Protein AF-Q4D0G8-F1 (afdb_monomer_lite)

Organism: Trypanosoma cruzi (strain CL Brener) (NCBI:txid353153)

Sequence (89 aa):
MGRSNNQLRRSAKAHGRVFVPKKRKSKAYNQMRAMKIRAGQSQPRKLAYKNVISKKGGVTRRKFRSGGYNNSGKFGKAKGAKRNAEKQK

Radius of gyration: 24.74 Å; chains: 1; bounding box: 61×40×47 Å

Structure (mmCIF, N/CA/C/O backbone):
data_AF-Q4D0G8-F1
#
_entry.id   AF-Q4D0G8-F1
#
loop_
_atom_site.group_PDB
_atom_site.id
_atom_site.type_symbol
_atom_site.label_atom_id
_atom_site.label_alt_id
_atom_site.label_comp_id
_atom_site.label_asym_id
_atom_site.label_entity_id
_atom_site.label_seq_id
_atom_site.pdbx_PDB_ins_code
_atom_site.Cartn_x
_atom_site.Cartn_y
_atom_site.Cartn_z
_atom_site.occupancy
_atom_site.B_iso_or_equiv
_atom_site.auth_seq_id
_atom_site.auth_comp_id
_atom_site.auth_asym_id
_atom_site.auth_atom_id
_atom_site.pdbx_PDB_model_num
ATOM 1 N N . MET A 1 1 ? 17.169 19.166 -14.806 1.00 74.12 1 MET A N 1
ATOM 2 C CA . MET A 1 1 ? 17.465 17.834 -14.218 1.00 74.12 1 MET A CA 1
ATOM 3 C C . MET A 1 1 ? 16.611 17.620 -12.967 1.00 74.12 1 MET A C 1
ATOM 5 O O . MET A 1 1 ? 16.470 18.549 -12.191 1.00 74.12 1 MET A O 1
ATOM 9 N N . GLY A 1 2 ? 15.982 16.452 -12.779 1.00 85.00 2 GLY A N 1
ATOM 10 C CA . GLY A 1 2 ? 15.057 16.216 -11.650 1.00 85.00 2 GLY A CA 1
ATOM 11 C C . GLY A 1 2 ? 15.728 15.726 -10.357 1.00 85.00 2 GLY A C 1
ATOM 12 O O . GLY A 1 2 ? 16.831 15.183 -10.406 1.00 85.00 2 GLY A O 1
ATOM 13 N N . ARG A 1 3 ? 15.014 15.820 -9.222 1.00 87.81 3 ARG A N 1
ATOM 14 C CA . ARG A 1 3 ? 15.467 15.413 -7.870 1.00 87.81 3 ARG A CA 1
ATOM 15 C C . ARG A 1 3 ? 16.117 14.017 -7.829 1.00 87.81 3 ARG A C 1
ATOM 17 O O . ARG A 1 3 ? 15.710 13.113 -8.569 1.00 87.81 3 ARG A O 1
ATOM 24 N N . SER A 1 4 ? 17.109 13.821 -6.959 1.00 92.31 4 SER A N 1
ATOM 25 C CA . SER A 1 4 ? 17.760 12.522 -6.714 1.00 92.31 4 SER A CA 1
ATOM 26 C C . SER A 1 4 ? 16.860 11.575 -5.903 1.00 92.31 4 SER A C 1
ATOM 28 O O . SER A 1 4 ? 15.929 12.012 -5.228 1.00 92.31 4 SER A O 1
ATOM 30 N N . ASN A 1 5 ? 17.124 10.262 -5.929 1.00 92.12 5 ASN A N 1
ATOM 31 C CA . ASN A 1 5 ? 16.343 9.300 -5.131 1.00 92.12 5 ASN A CA 1
ATOM 32 C C . ASN A 1 5 ? 16.424 9.591 -3.622 1.00 92.12 5 ASN A C 1
ATOM 34 O O . ASN A 1 5 ? 15.426 9.447 -2.920 1.00 92.12 5 ASN A O 1
ATOM 38 N N . ASN A 1 6 ? 17.581 10.041 -3.125 1.00 93.56 6 ASN A N 1
ATOM 39 C CA . ASN A 1 6 ? 17.727 10.418 -1.721 1.00 93.56 6 ASN A CA 1
ATOM 40 C C . ASN A 1 6 ? 16.896 11.668 -1.380 1.00 93.56 6 ASN A C 1
ATOM 42 O O . ASN A 1 6 ? 16.225 11.688 -0.351 1.00 93.56 6 ASN A O 1
ATOM 46 N N . GLN A 1 7 ? 16.870 12.673 -2.267 1.00 94.75 7 GLN A N 1
ATOM 47 C CA . GLN A 1 7 ? 16.007 13.852 -2.111 1.00 94.75 7 GLN A CA 1
ATOM 48 C C . GLN A 1 7 ? 14.525 13.460 -2.097 1.00 94.75 7 GLN A C 1
ATOM 50 O O . GLN A 1 7 ? 13.796 13.871 -1.201 1.00 94.75 7 GLN A O 1
ATOM 55 N N . LEU A 1 8 ? 14.089 12.597 -3.022 1.00 94.62 8 LEU A N 1
ATOM 56 C CA . LEU A 1 8 ? 12.710 12.098 -3.056 1.00 94.62 8 LEU A CA 1
ATOM 57 C C . LEU A 1 8 ? 12.335 11.332 -1.784 1.00 94.62 8 LEU A C 1
ATOM 59 O O . LEU A 1 8 ? 11.228 11.494 -1.281 1.00 94.62 8 LEU A O 1
ATOM 63 N N . ARG A 1 9 ? 13.254 10.526 -1.241 1.00 95.56 9 ARG A N 1
ATOM 64 C CA . ARG A 1 9 ? 13.049 9.808 0.023 1.00 95.56 9 ARG A CA 1
ATOM 65 C C . ARG A 1 9 ? 12.898 10.768 1.203 1.00 95.56 9 ARG A C 1
ATOM 67 O O . ARG A 1 9 ? 11.997 10.577 2.013 1.00 95.56 9 ARG A O 1
ATOM 74 N N . ARG A 1 10 ? 13.739 11.806 1.286 1.00 95.94 10 ARG A N 1
ATOM 75 C CA . ARG A 1 10 ? 13.643 12.845 2.326 1.00 95.94 10 ARG A CA 1
ATOM 76 C C . ARG A 1 10 ? 12.326 13.617 2.226 1.00 95.94 10 ARG A C 1
ATOM 78 O O . ARG A 1 10 ? 11.630 13.725 3.227 1.00 95.94 10 ARG A O 1
ATOM 85 N N . SER A 1 11 ? 11.942 14.063 1.029 1.00 95.62 11 SER A N 1
ATOM 86 C CA . SER A 1 11 ? 10.657 14.743 0.811 1.00 95.62 11 SER A CA 1
ATOM 87 C C . SER A 1 11 ? 9.465 13.841 1.139 1.00 95.62 11 SER A C 1
ATOM 89 O O . SER A 1 11 ? 8.536 14.278 1.805 1.00 95.62 11 SER A O 1
ATOM 91 N N . ALA A 1 12 ? 9.487 12.568 0.728 1.00 95.38 12 ALA A N 1
ATOM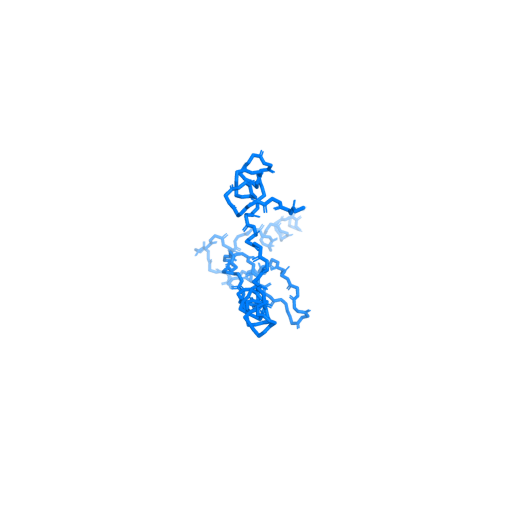 92 C CA . ALA A 1 12 ? 8.419 11.620 1.052 1.00 95.38 12 ALA A CA 1
ATOM 93 C C . ALA A 1 12 ? 8.258 11.446 2.571 1.00 95.38 12 ALA A C 1
ATOM 95 O O . ALA A 1 12 ? 7.139 11.521 3.071 1.00 95.38 12 ALA A O 1
ATOM 96 N N . LYS A 1 13 ? 9.377 11.318 3.301 1.00 96.00 13 LYS A N 1
ATOM 97 C CA . LYS A 1 13 ? 9.383 11.263 4.768 1.00 96.00 13 LYS A CA 1
ATOM 98 C C . LYS A 1 13 ? 8.810 12.543 5.389 1.00 96.00 13 LYS A C 1
ATOM 100 O O . LYS A 1 13 ? 7.968 12.443 6.271 1.00 96.00 13 LYS A O 1
ATOM 105 N N . ALA A 1 14 ? 9.216 13.718 4.905 1.00 95.50 14 ALA A N 1
ATOM 106 C CA . ALA A 1 14 ? 8.736 15.007 5.410 1.00 95.50 14 ALA A CA 1
ATOM 107 C C . ALA A 1 14 ? 7.226 15.223 5.186 1.00 95.50 14 ALA A C 1
ATOM 109 O O . ALA A 1 14 ? 6.561 15.819 6.021 1.00 95.50 14 ALA A O 1
ATOM 110 N N . HIS A 1 15 ? 6.670 14.707 4.085 1.00 94.81 15 HIS A N 1
ATOM 111 C CA . HIS A 1 15 ? 5.242 14.825 3.765 1.00 94.81 15 HIS A CA 1
ATOM 112 C C . HIS A 1 15 ? 4.383 13.646 4.258 1.00 94.81 15 HIS A C 1
ATOM 114 O O . HIS A 1 15 ? 3.213 13.565 3.888 1.00 94.81 15 HIS A O 1
ATOM 120 N N . GLY A 1 16 ? 4.945 12.685 5.003 1.00 93.00 16 GLY A N 1
ATOM 121 C CA . GLY A 1 16 ? 4.214 11.487 5.442 1.00 93.00 16 GLY A CA 1
ATOM 122 C C . GLY A 1 16 ? 3.731 10.587 4.293 1.00 93.00 16 GLY A C 1
ATOM 123 O O . GLY A 1 16 ? 2.758 9.851 4.440 1.00 93.00 16 GLY A O 1
ATOM 124 N N . ARG A 1 17 ? 4.380 10.650 3.124 1.00 91.81 17 ARG A N 1
ATOM 125 C CA . ARG A 1 17 ? 4.029 9.857 1.934 1.00 91.81 17 ARG A CA 1
ATOM 126 C C . ARG A 1 17 ? 4.955 8.654 1.782 1.00 91.81 17 ARG A C 1
ATOM 128 O O . ARG A 1 17 ? 6.123 8.686 2.163 1.00 91.81 17 ARG A O 1
ATOM 135 N N . VAL A 1 18 ? 4.454 7.597 1.142 1.00 90.69 18 VAL A N 1
ATOM 136 C CA . VAL A 1 18 ? 5.279 6.437 0.774 1.00 90.69 18 VAL A CA 1
ATOM 137 C C . VAL A 1 18 ? 6.315 6.860 -0.270 1.00 90.69 18 VAL A C 1
ATOM 139 O O . VAL A 1 18 ? 5.978 7.450 -1.298 1.00 90.69 18 VAL A O 1
ATOM 142 N N . PHE A 1 19 ? 7.587 6.549 -0.019 1.00 92.38 19 PHE A N 1
ATOM 143 C CA . PHE A 1 19 ? 8.662 6.813 -0.970 1.00 92.38 19 PHE A CA 1
ATOM 144 C C . PHE A 1 19 ? 8.493 5.970 -2.241 1.00 92.38 19 PHE A C 1
ATOM 146 O O . PHE A 1 19 ? 8.480 4.740 -2.197 1.00 92.38 19 PHE A O 1
ATOM 153 N N . VAL A 1 20 ? 8.434 6.644 -3.392 1.00 88.56 20 VAL A N 1
ATOM 154 C CA . VAL A 1 20 ? 8.420 6.007 -4.711 1.00 88.56 20 VAL A CA 1
ATOM 155 C C . VAL A 1 20 ? 9.743 6.311 -5.427 1.00 88.56 20 VAL A C 1
ATOM 157 O O . VAL A 1 20 ? 9.971 7.454 -5.827 1.00 88.56 20 VAL A O 1
ATOM 160 N N . PRO A 1 21 ? 10.614 5.306 -5.636 1.00 89.00 21 PRO A N 1
ATOM 161 C CA . PRO A 1 21 ? 11.833 5.473 -6.424 1.00 89.00 21 PRO A CA 1
ATOM 162 C C . PRO A 1 21 ? 11.568 5.944 -7.858 1.00 89.00 21 PRO A C 1
ATOM 164 O O . PRO A 1 21 ? 10.563 5.551 -8.473 1.00 89.00 21 PRO A O 1
ATOM 167 N N . LYS A 1 22 ? 12.526 6.697 -8.423 1.00 90.50 22 LYS A N 1
ATOM 168 C CA . LYS A 1 22 ? 12.523 7.100 -9.840 1.00 90.50 22 LYS A CA 1
ATOM 169 C C . LYS A 1 22 ? 12.403 5.887 -10.763 1.00 90.50 22 LYS A C 1
ATOM 171 O O . LYS A 1 22 ? 12.906 4.800 -10.468 1.00 90.50 22 LYS A O 1
ATOM 176 N N . LYS A 1 23 ? 11.768 6.099 -11.917 1.00 91.38 23 LYS A N 1
ATOM 177 C CA . LYS A 1 23 ? 11.789 5.135 -13.023 1.00 91.38 23 LYS A CA 1
ATOM 178 C C . LYS A 1 23 ? 13.228 4.984 -13.532 1.00 91.38 23 LYS A C 1
ATOM 180 O O . LYS A 1 23 ? 13.961 5.969 -13.618 1.00 91.38 23 LYS A O 1
ATOM 185 N N . ARG A 1 24 ? 13.637 3.748 -13.833 1.00 91.25 24 ARG A N 1
ATOM 186 C CA . ARG A 1 24 ? 14.934 3.466 -14.472 1.00 91.25 24 ARG A CA 1
ATOM 187 C C . ARG A 1 24 ? 14.854 3.802 -15.964 1.00 91.25 24 ARG A C 1
ATOM 189 O O . ARG A 1 24 ? 13.757 3.967 -16.489 1.00 91.25 24 ARG A O 1
ATOM 196 N N . LYS A 1 25 ? 15.995 3.853 -16.657 1.00 91.88 25 LYS A N 1
ATOM 197 C CA . LYS A 1 25 ? 16.018 4.016 -18.123 1.00 91.88 25 LYS A CA 1
ATOM 198 C C . LYS A 1 25 ? 15.346 2.836 -18.850 1.00 91.88 25 LYS A C 1
ATOM 200 O O . LYS A 1 25 ? 14.650 3.038 -19.833 1.00 91.88 25 LYS A O 1
ATOM 205 N N . SER A 1 26 ? 15.498 1.613 -18.333 1.00 95.44 26 SER A N 1
ATOM 206 C CA . SER A 1 26 ? 14.923 0.405 -18.947 1.00 95.44 26 SER A CA 1
ATOM 207 C C . SER A 1 26 ? 13.392 0.356 -18.838 1.00 95.44 26 SER A C 1
ATOM 209 O O . SER A 1 26 ? 12.832 0.323 -17.735 1.00 95.44 26 SER A O 1
ATOM 211 N N . LYS A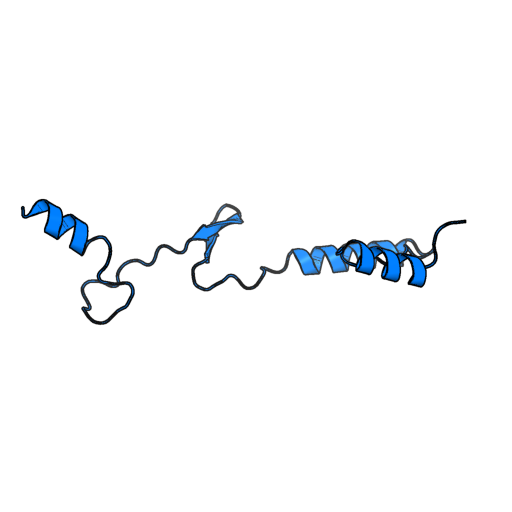 1 27 ? 12.717 0.284 -19.996 1.00 95.12 27 LYS A N 1
ATOM 212 C CA . LYS A 1 27 ? 11.259 0.098 -20.109 1.00 95.12 27 LYS A CA 1
ATOM 213 C C . LYS A 1 27 ? 10.813 -1.223 -19.480 1.00 95.12 27 LYS A C 1
ATOM 215 O O . LYS A 1 27 ? 9.899 -1.210 -18.657 1.00 95.12 27 LYS A O 1
ATOM 220 N N . ALA A 1 28 ? 11.507 -2.322 -19.788 1.00 96.19 28 ALA A N 1
ATOM 221 C CA . ALA A 1 28 ? 11.205 -3.654 -19.262 1.00 96.19 28 ALA A CA 1
ATOM 222 C C . ALA A 1 28 ? 11.275 -3.69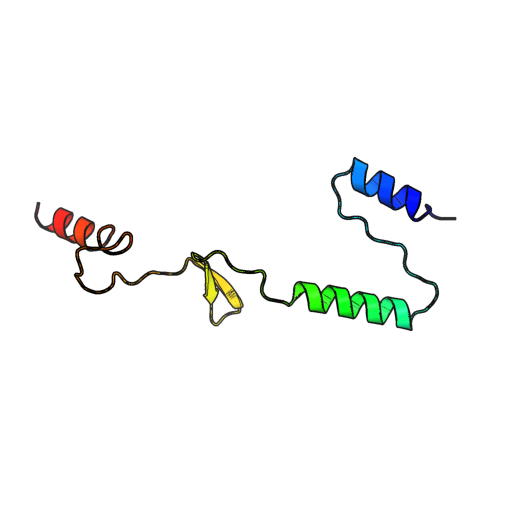5 -17.727 1.00 96.19 28 ALA A C 1
ATOM 224 O O . ALA A 1 28 ? 10.361 -4.192 -17.072 1.00 96.19 28 ALA A O 1
ATOM 225 N N . TYR A 1 29 ? 12.303 -3.076 -17.132 1.00 95.19 29 TYR A N 1
ATOM 226 C CA . TYR A 1 29 ? 12.408 -2.989 -15.674 1.00 95.19 29 TYR A CA 1
ATOM 227 C C . TYR A 1 29 ? 11.231 -2.224 -15.055 1.00 95.19 29 TYR A C 1
ATOM 229 O O . TYR A 1 29 ? 10.662 -2.646 -14.048 1.00 95.19 29 TYR A O 1
ATOM 237 N N . ASN A 1 30 ? 10.848 -1.090 -15.648 1.00 95.00 30 ASN A N 1
ATOM 238 C CA . ASN A 1 30 ? 9.728 -0.295 -15.146 1.00 95.00 30 ASN 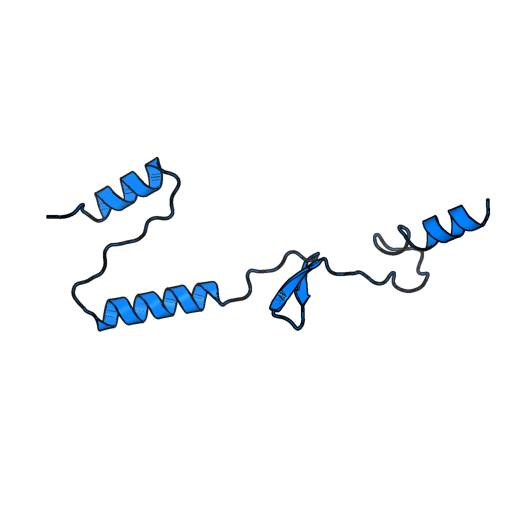A CA 1
ATOM 239 C C . ASN A 1 30 ? 8.390 -1.034 -15.290 1.00 95.00 30 ASN A C 1
ATOM 241 O O . ASN A 1 30 ? 7.562 -0.948 -14.383 1.00 95.00 30 ASN A O 1
ATOM 245 N N . GLN A 1 31 ? 8.197 -1.775 -16.384 1.00 95.69 31 GLN A N 1
ATOM 246 C CA . GLN A 1 31 ? 7.015 -2.607 -16.605 1.00 95.69 31 GLN A CA 1
ATOM 247 C C . GLN A 1 31 ? 6.943 -3.748 -15.584 1.00 95.69 31 GLN A C 1
ATOM 249 O O . GLN A 1 31 ? 5.928 -3.895 -14.906 1.00 95.69 31 GLN A O 1
ATOM 254 N N . MET A 1 32 ? 8.038 -4.488 -15.391 1.00 95.38 32 MET A N 1
ATOM 255 C CA . MET A 1 32 ? 8.128 -5.543 -14.379 1.00 95.38 32 MET A CA 1
ATOM 256 C C . MET A 1 32 ? 7.866 -4.991 -12.973 1.00 95.38 32 MET A C 1
ATOM 258 O O . MET A 1 32 ? 7.122 -5.583 -12.193 1.00 95.38 32 MET A O 1
ATOM 262 N N . ARG A 1 33 ? 8.436 -3.827 -12.640 1.00 92.81 33 ARG A N 1
ATOM 263 C CA . ARG A 1 33 ? 8.183 -3.158 -11.359 1.00 92.81 33 ARG A CA 1
ATOM 264 C C . ARG A 1 33 ? 6.703 -2.813 -11.191 1.00 92.81 33 ARG A C 1
ATOM 266 O O . ARG A 1 33 ? 6.155 -3.056 -10.120 1.00 92.81 33 ARG A O 1
ATOM 273 N N . ALA A 1 34 ? 6.064 -2.250 -12.216 1.00 91.69 34 ALA A N 1
ATOM 274 C CA . ALA A 1 34 ? 4.641 -1.923 -12.173 1.00 91.69 34 ALA A CA 1
ATOM 275 C C . ALA A 1 34 ? 3.780 -3.181 -11.972 1.00 91.69 34 ALA A C 1
ATOM 277 O O . ALA A 1 34 ? 2.885 -3.178 -11.129 1.00 91.69 34 ALA A O 1
ATOM 278 N N . MET A 1 35 ? 4.109 -4.275 -12.666 1.00 92.31 35 MET A N 1
ATOM 279 C CA . MET A 1 35 ? 3.447 -5.570 -12.500 1.00 92.31 35 MET A CA 1
ATOM 280 C C . MET A 1 35 ? 3.601 -6.112 -11.074 1.00 92.31 35 MET A C 1
ATOM 282 O O . MET A 1 35 ? 2.605 -6.489 -10.465 1.00 92.31 35 MET A O 1
ATOM 286 N N . LYS A 1 36 ? 4.813 -6.081 -10.500 1.00 89.38 36 LYS A N 1
ATOM 287 C CA . LYS A 1 36 ? 5.067 -6.512 -9.112 1.00 89.38 36 LYS A CA 1
ATOM 288 C C . LYS A 1 36 ? 4.280 -5.686 -8.092 1.00 89.38 36 LYS A C 1
ATOM 290 O O . LYS A 1 36 ? 3.713 -6.246 -7.160 1.00 89.38 36 LYS A O 1
ATOM 295 N N . ILE A 1 37 ? 4.204 -4.365 -8.279 1.00 87.06 37 ILE A N 1
ATOM 296 C CA . ILE A 1 37 ? 3.410 -3.483 -7.408 1.00 87.06 37 ILE A CA 1
ATOM 297 C C . ILE A 1 37 ? 1.920 -3.832 -7.505 1.00 87.06 37 ILE A C 1
ATOM 299 O O . ILE A 1 37 ? 1.265 -3.980 -6.475 1.00 87.06 37 ILE A O 1
ATOM 303 N N . ARG A 1 38 ? 1.394 -4.013 -8.723 1.00 87.19 38 ARG A N 1
ATOM 304 C CA . ARG A 1 38 ? -0.007 -4.401 -8.947 1.00 87.19 38 ARG A CA 1
ATOM 305 C C . ARG A 1 38 ? -0.323 -5.765 -8.328 1.00 87.19 38 ARG A C 1
ATOM 307 O O . ARG A 1 38 ? -1.332 -5.889 -7.642 1.00 87.19 38 ARG A O 1
ATOM 314 N N . ALA A 1 39 ? 0.551 -6.752 -8.513 1.00 84.00 39 ALA A N 1
ATOM 315 C CA . ALA A 1 39 ? 0.399 -8.088 -7.937 1.00 84.00 39 ALA A CA 1
ATOM 316 C C . ALA A 1 39 ? 0.422 -8.070 -6.398 1.00 84.00 39 ALA A C 1
ATOM 318 O O . ALA A 1 39 ? -0.325 -8.805 -5.758 1.00 84.00 39 ALA A O 1
ATOM 319 N N . GLY A 1 40 ? 1.241 -7.205 -5.789 1.00 79.25 40 GLY A N 1
ATOM 320 C CA . GLY A 1 40 ? 1.253 -7.009 -4.336 1.00 79.25 40 GLY A CA 1
ATOM 321 C C . GLY A 1 40 ? -0.017 -6.336 -3.803 1.00 79.25 40 GLY A C 1
ATOM 322 O O . GLY A 1 40 ? -0.453 -6.642 -2.698 1.00 79.25 40 GLY A O 1
ATOM 323 N N . GLN A 1 41 ? -0.640 -5.447 -4.585 1.00 75.12 41 GLN A N 1
ATOM 324 C CA . GLN A 1 41 ? -1.920 -4.823 -4.229 1.00 75.12 41 GLN A CA 1
ATOM 325 C C . GLN A 1 41 ? -3.116 -5.767 -4.390 1.00 75.12 41 GLN A C 1
ATOM 327 O O . GLN A 1 41 ? -4.093 -5.619 -3.659 1.00 75.12 41 GLN A O 1
ATOM 332 N N . SER A 1 42 ? -3.055 -6.712 -5.334 1.00 69.31 42 SER A N 1
ATOM 333 C CA . SER A 1 42 ? -4.145 -7.659 -5.590 1.00 69.31 42 SER A CA 1
ATOM 334 C C . SER A 1 42 ? -4.213 -8.806 -4.586 1.00 69.31 42 SER A C 1
ATOM 336 O O . SER A 1 42 ? -5.234 -9.487 -4.533 1.00 69.31 42 SER A O 1
ATOM 338 N N . GLN A 1 43 ? -3.160 -9.040 -3.795 1.00 67.00 43 GLN A N 1
ATOM 339 C CA . GLN A 1 43 ? -3.254 -9.999 -2.697 1.00 67.00 43 GLN A CA 1
ATOM 340 C C . GLN A 1 43 ? -4.316 -9.509 -1.706 1.00 67.00 43 GLN A C 1
ATOM 342 O O . GLN A 1 43 ? -4.283 -8.333 -1.322 1.00 67.00 43 GLN A O 1
ATOM 347 N N . PRO A 1 44 ? -5.258 -10.366 -1.270 1.00 67.38 44 PRO A N 1
ATOM 348 C CA . PRO A 1 44 ? -6.234 -9.962 -0.276 1.00 67.38 44 PRO A CA 1
ATOM 349 C C . PRO A 1 44 ? -5.465 -9.521 0.969 1.00 67.38 44 PRO A C 1
ATOM 351 O O . PRO A 1 44 ? -4.802 -10.325 1.626 1.00 67.38 44 PRO A O 1
ATOM 354 N N . ARG A 1 45 ? -5.525 -8.221 1.293 1.00 71.25 45 ARG A N 1
ATOM 355 C CA . ARG A 1 45 ? -5.058 -7.723 2.592 1.00 71.25 45 ARG A CA 1
ATOM 356 C C . ARG A 1 45 ? -5.682 -8.629 3.643 1.00 71.25 45 ARG A C 1
ATOM 358 O O . ARG A 1 45 ? -6.896 -8.825 3.580 1.00 71.25 45 ARG A O 1
ATOM 365 N N . LYS A 1 46 ? -4.881 -9.185 4.566 1.00 74.88 46 LYS A N 1
ATOM 366 C CA . LYS A 1 46 ? -5.397 -10.003 5.676 1.00 74.88 46 LYS A CA 1
ATOM 367 C C . LYS A 1 46 ? -6.597 -9.272 6.272 1.00 74.88 46 LYS A C 1
ATOM 369 O O . LYS A 1 46 ? -6.447 -8.209 6.874 1.00 74.88 46 LYS A O 1
ATOM 374 N N . LEU A 1 47 ? -7.795 -9.789 6.018 1.00 79.62 47 LEU A N 1
ATOM 375 C CA . LEU A 1 47 ? -9.004 -9.155 6.504 1.00 79.62 47 LEU A CA 1
ATOM 376 C C . LEU A 1 47 ? -9.070 -9.412 8.003 1.00 79.62 47 LEU A C 1
ATOM 378 O O . LEU A 1 47 ? -8.841 -10.533 8.457 1.00 79.62 47 LEU A O 1
ATOM 382 N N . ALA A 1 48 ? -9.401 -8.378 8.775 1.00 83.12 48 ALA A N 1
ATOM 383 C CA . ALA A 1 48 ? -9.755 -8.577 10.172 1.00 83.12 48 ALA A CA 1
ATOM 384 C C . ALA A 1 48 ? -10.853 -9.649 10.261 1.00 83.12 48 ALA A C 1
ATOM 386 O O . ALA A 1 48 ? -11.742 -9.690 9.412 1.00 83.12 48 ALA A O 1
ATOM 387 N N . TYR A 1 49 ? -10.839 -10.473 11.311 1.00 82.38 49 TYR A N 1
ATOM 388 C CA . TYR A 1 49 ? -11.790 -11.580 11.509 1.00 82.38 49 TYR A CA 1
ATOM 389 C C . TYR A 1 49 ? -13.272 -11.183 11.320 1.00 82.38 49 TYR A C 1
ATOM 391 O O . TYR A 1 49 ? -14.105 -11.984 10.898 1.00 82.38 49 TYR A O 1
ATOM 399 N N . LYS A 1 50 ? -13.602 -9.915 11.594 1.00 83.56 50 LYS A N 1
ATOM 400 C CA . LYS A 1 50 ? -14.944 -9.331 11.452 1.00 83.56 50 LYS A CA 1
ATOM 401 C C . LYS A 1 50 ? -15.337 -8.976 10.012 1.00 83.56 50 LYS A C 1
ATOM 403 O O . LYS A 1 50 ? -16.467 -8.543 9.818 1.00 83.56 50 LYS A O 1
ATOM 408 N N . ASN A 1 51 ? -14.459 -9.137 9.026 1.00 86.50 51 ASN A N 1
ATOM 409 C CA . ASN A 1 51 ? -14.672 -8.734 7.636 1.00 86.50 51 ASN A CA 1
ATOM 410 C C . ASN A 1 51 ? -14.603 -9.947 6.690 1.00 86.50 51 ASN A C 1
ATOM 412 O O . ASN A 1 51 ? -13.912 -10.931 6.960 1.00 86.50 51 ASN A O 1
ATOM 416 N N . VAL A 1 52 ? -15.351 -9.887 5.587 1.00 86.19 52 VAL A N 1
ATOM 417 C CA . VAL A 1 52 ? -15.397 -10.905 4.522 1.00 86.19 52 VAL A CA 1
ATOM 418 C C . VAL A 1 52 ? -15.514 -10.240 3.152 1.00 86.19 52 VAL A C 1
ATOM 420 O O . VAL A 1 52 ? -16.130 -9.180 3.029 1.00 86.19 52 VAL A O 1
ATOM 423 N N . ILE A 1 53 ? -14.949 -10.865 2.118 1.00 84.88 53 ILE A N 1
ATOM 424 C CA . ILE A 1 53 ? -15.162 -10.449 0.725 1.00 84.88 53 ILE A CA 1
ATOM 425 C C . ILE A 1 53 ? -16.529 -10.981 0.288 1.00 84.88 53 ILE A C 1
ATOM 427 O O . ILE A 1 53 ? -16.818 -12.169 0.411 1.00 84.88 53 ILE A O 1
ATOM 431 N N . SER A 1 54 ? -17.398 -10.090 -0.173 1.00 83.00 54 SER A N 1
ATOM 432 C CA . SER A 1 54 ? -18.683 -10.451 -0.773 1.00 83.00 54 SER A CA 1
ATOM 433 C C . SER A 1 54 ? -18.480 -11.060 -2.162 1.00 83.00 54 SER A C 1
ATOM 435 O O . SER A 1 54 ? -17.478 -10.793 -2.819 1.00 83.00 54 SER A O 1
ATOM 437 N N . LYS A 1 55 ? -19.472 -11.803 -2.671 1.00 81.81 55 LYS A N 1
ATOM 438 C CA . LYS A 1 55 ? -19.432 -12.349 -4.043 1.00 81.81 55 LYS A CA 1
ATOM 439 C C . LYS A 1 55 ? -19.212 -11.273 -5.124 1.00 81.81 55 LYS A C 1
ATOM 441 O O . LYS A 1 55 ? -18.682 -11.582 -6.178 1.00 81.81 55 LYS A O 1
ATOM 446 N N . LYS A 1 56 ? -19.583 -10.013 -4.850 1.00 87.12 56 LYS A N 1
ATOM 447 C CA . LYS A 1 56 ? -19.395 -8.856 -5.747 1.00 87.12 56 LYS A CA 1
ATOM 448 C C . LYS A 1 56 ? -18.010 -8.188 -5.617 1.00 87.12 56 LYS A C 1
ATOM 450 O O . LYS A 1 56 ? -17.803 -7.119 -6.174 1.00 87.12 56 LYS A O 1
ATOM 455 N N . GLY A 1 57 ? -17.086 -8.750 -4.833 1.00 80.88 57 GLY A N 1
ATOM 456 C CA . GLY A 1 57 ? -15.722 -8.232 -4.641 1.00 80.88 57 GLY A CA 1
ATOM 457 C C . GLY A 1 57 ? -15.557 -7.164 -3.548 1.00 80.88 57 GLY A C 1
ATOM 458 O O . GLY A 1 57 ? -14.435 -6.873 -3.145 1.00 80.88 57 GLY A O 1
ATOM 459 N N . GLY A 1 58 ? -16.645 -6.605 -3.005 1.00 83.56 58 GLY A N 1
ATOM 460 C CA . GLY A 1 58 ? -16.578 -5.628 -1.908 1.00 83.56 58 GLY A CA 1
ATOM 461 C C . GLY A 1 58 ? -16.325 -6.270 -0.539 1.00 83.56 58 GLY A C 1
ATOM 462 O O . GLY A 1 58 ? -16.801 -7.378 -0.281 1.00 83.56 58 GLY A O 1
ATOM 463 N N . VAL A 1 59 ? -15.635 -5.571 0.368 1.00 84.44 59 VAL A N 1
ATOM 464 C CA . VAL A 1 59 ? -15.451 -6.009 1.765 1.00 84.44 59 VAL A CA 1
ATOM 465 C C . VAL A 1 59 ? -16.680 -5.626 2.588 1.00 84.44 59 VAL A C 1
ATOM 467 O O . VAL A 1 59 ? -17.033 -4.455 2.684 1.00 84.44 59 VAL A O 1
ATOM 470 N N . THR A 1 60 ? -17.322 -6.607 3.218 1.00 87.31 60 THR A N 1
ATOM 471 C CA . THR A 1 60 ? -18.470 -6.395 4.112 1.00 87.31 60 THR A CA 1
ATOM 472 C C . THR A 1 60 ? -18.201 -6.979 5.496 1.00 87.31 60 THR A C 1
ATOM 474 O O . THR A 1 60 ? -17.313 -7.814 5.683 1.00 87.31 60 THR A O 1
ATOM 477 N N . ARG A 1 61 ? -18.963 -6.534 6.499 1.00 84.62 61 ARG A N 1
ATOM 478 C CA . ARG A 1 61 ? -18.861 -7.076 7.858 1.00 84.62 61 ARG A CA 1
ATOM 479 C C . ARG A 1 61 ? -19.418 -8.500 7.885 1.00 84.62 61 ARG A C 1
ATOM 481 O O . ARG A 1 61 ? -20.551 -8.730 7.464 1.00 84.62 61 ARG A O 1
ATOM 488 N N . ARG A 1 62 ? -18.649 -9.442 8.431 1.00 82.69 62 ARG A N 1
ATOM 489 C CA . ARG A 1 62 ? -19.066 -10.825 8.674 1.00 82.69 62 ARG A CA 1
ATOM 490 C C . ARG A 1 62 ? -20.316 -10.819 9.549 1.00 82.69 62 ARG A C 1
ATOM 492 O O . ARG A 1 62 ? -20.283 -10.367 10.695 1.00 82.69 62 ARG A O 1
ATOM 499 N N . LYS A 1 63 ? -21.424 -11.323 9.009 1.00 79.25 63 LYS A N 1
ATOM 500 C CA . LYS A 1 63 ? -22.618 -11.621 9.798 1.00 79.25 63 LYS A CA 1
ATOM 501 C C . LYS A 1 63 ? -22.384 -12.962 10.481 1.00 79.25 63 LYS A C 1
ATOM 503 O O . LYS A 1 63 ? -22.464 -14.005 9.840 1.00 79.25 63 LYS A O 1
ATOM 508 N N . PHE A 1 64 ? -22.057 -12.931 11.767 1.00 75.75 64 PHE A N 1
ATOM 509 C CA . PHE A 1 64 ? -22.071 -14.138 12.583 1.00 75.75 64 PHE A CA 1
ATOM 510 C C . PHE A 1 64 ? -23.531 -14.552 12.741 1.00 75.75 64 PHE A C 1
ATOM 512 O O . PHE A 1 64 ? -24.327 -13.796 13.302 1.00 75.75 64 PHE A O 1
ATOM 519 N N . ARG A 1 65 ? -23.903 -15.717 12.205 1.00 71.12 65 ARG A N 1
ATOM 520 C CA . ARG A 1 65 ? -25.144 -16.356 12.643 1.00 71.12 65 ARG A CA 1
ATOM 521 C C . ARG A 1 65 ? -24.902 -16.717 14.104 1.00 71.12 65 ARG A C 1
ATOM 523 O O . ARG A 1 65 ? -23.851 -17.278 14.410 1.00 71.12 65 ARG A O 1
ATOM 530 N N . SER A 1 66 ? -25.805 -16.335 15.002 1.00 64.56 66 SER A N 1
ATOM 531 C CA . SER A 1 66 ? -25.805 -16.912 16.342 1.00 64.56 66 SER A CA 1
ATOM 532 C C . SER A 1 66 ? -25.860 -18.422 16.132 1.00 64.56 66 SER A C 1
ATOM 534 O O . SER A 1 66 ? -26.855 -18.909 15.591 1.00 64.56 66 SER A O 1
ATOM 536 N N . GLY A 1 67 ? -24.771 -19.139 16.434 1.00 53.53 67 GLY A N 1
ATOM 537 C CA . GLY A 1 67 ? -24.827 -20.595 16.517 1.00 53.53 67 GLY A CA 1
ATOM 538 C C . GLY A 1 67 ? -26.006 -20.910 17.422 1.00 53.53 67 GLY A C 1
ATOM 539 O O . GLY A 1 67 ? -26.109 -20.290 18.483 1.00 53.53 67 GLY A O 1
ATOM 540 N N . GLY A 1 68 ? -26.955 -21.699 16.915 1.00 45.81 68 GLY A N 1
ATOM 541 C CA . GLY A 1 68 ? -28.249 -21.909 17.554 1.00 45.81 68 GLY A CA 1
ATOM 542 C C . GLY A 1 68 ? -28.065 -22.126 19.048 1.00 45.81 68 GLY A C 1
ATOM 543 O O . GLY A 1 68 ? -27.248 -22.948 19.426 1.00 45.81 68 GLY A O 1
ATOM 544 N N . TYR A 1 69 ? -28.731 -21.296 19.850 1.00 49.66 69 TYR A N 1
ATOM 545 C CA . TYR A 1 69 ? -29.043 -21.468 21.274 1.00 49.66 69 TYR A CA 1
ATOM 546 C C . TYR A 1 69 ? -27.980 -22.03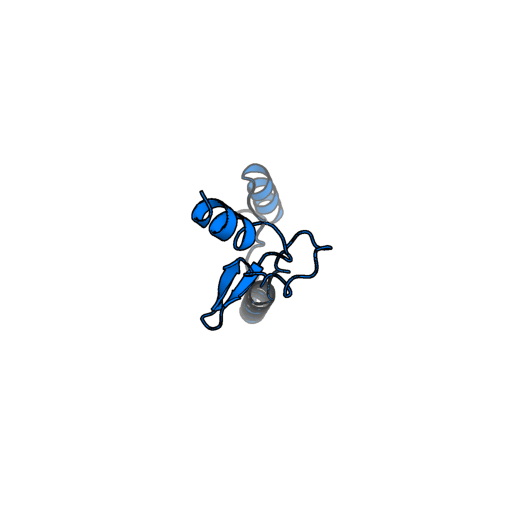3 22.238 1.00 49.66 69 TYR A C 1
ATOM 548 O O . TYR A 1 69 ? -28.307 -22.341 23.379 1.00 49.66 69 TYR A O 1
ATOM 556 N N . ASN A 1 70 ? -26.700 -22.071 21.874 1.00 48.75 70 ASN A N 1
ATOM 557 C CA . ASN A 1 70 ? -25.645 -22.451 22.798 1.00 48.75 70 ASN A CA 1
ATOM 558 C C . ASN A 1 70 ? -25.303 -21.204 23.617 1.00 48.75 70 ASN A C 1
ATOM 560 O O . ASN A 1 70 ? -24.669 -20.264 23.133 1.00 48.75 70 ASN A O 1
ATOM 564 N N . ASN A 1 71 ? -25.779 -21.176 24.863 1.00 51.56 71 ASN A N 1
ATOM 565 C CA . ASN A 1 71 ? -25.647 -20.067 25.815 1.00 51.56 71 ASN A CA 1
ATOM 566 C C . ASN A 1 71 ? -24.192 -19.660 26.150 1.00 51.56 71 ASN A C 1
ATOM 568 O O . ASN A 1 71 ? -23.979 -18.696 26.887 1.00 51.56 71 ASN A O 1
ATOM 572 N N . SER A 1 72 ? -23.193 -20.336 25.584 1.00 52.94 72 SER A N 1
ATOM 573 C CA . SER A 1 72 ? -21.759 -20.122 25.771 1.00 52.94 72 SER A CA 1
ATOM 574 C C . SER A 1 72 ? -21.105 -19.512 24.522 1.00 52.94 72 SER A C 1
ATOM 576 O O . SER A 1 72 ? -20.321 -20.137 23.814 1.00 52.94 72 SER A O 1
ATOM 578 N N . GLY A 1 73 ? -21.394 -18.244 24.216 1.00 46.25 73 GLY A N 1
ATOM 579 C CA . GLY A 1 73 ? -20.664 -17.573 23.141 1.00 46.25 73 GLY A CA 1
ATOM 580 C C . GLY A 1 73 ? -20.910 -16.077 23.016 1.00 46.25 73 GLY A C 1
ATOM 581 O O . GLY A 1 73 ? -22.050 -15.613 22.975 1.00 46.25 73 GLY A O 1
ATOM 582 N N . LYS A 1 74 ? -19.818 -15.322 22.829 1.00 56.56 74 LYS A N 1
ATOM 583 C CA . LYS A 1 74 ? -19.780 -13.863 22.579 1.00 56.56 74 LYS A CA 1
ATOM 584 C C . LYS A 1 74 ? -20.684 -13.395 21.424 1.00 56.56 74 LYS A C 1
ATOM 586 O O . LYS A 1 74 ? -21.017 -12.216 21.340 1.00 56.56 74 LYS A O 1
ATOM 591 N N . PHE A 1 75 ? -21.087 -14.307 20.538 1.00 50.69 75 PHE A N 1
ATOM 592 C CA . PHE A 1 75 ? -21.925 -14.034 19.366 1.00 50.69 75 PHE A CA 1
ATOM 593 C C . PHE A 1 75 ? -23.379 -14.527 19.499 1.00 50.69 75 PHE A C 1
ATOM 595 O O . PHE A 1 75 ? -24.194 -14.204 18.639 1.00 50.69 75 PHE A O 1
ATOM 602 N N . GLY A 1 76 ? -23.721 -15.283 20.552 1.00 47.91 76 GLY A N 1
ATOM 603 C CA . GLY A 1 76 ? -25.042 -15.908 20.714 1.00 47.91 76 GLY A CA 1
ATOM 604 C C . GLY A 1 76 ? -26.122 -14.986 21.292 1.00 47.91 76 GLY A C 1
ATOM 605 O O . GLY A 1 76 ? -27.276 -15.060 20.882 1.00 47.91 76 GLY A O 1
ATOM 606 N N . LYS A 1 77 ? -25.773 -14.069 22.206 1.00 51.50 77 LYS A N 1
ATOM 607 C CA . LYS A 1 77 ? -26.787 -13.378 23.030 1.00 51.50 77 LYS A CA 1
ATOM 608 C C . LYS A 1 77 ? -27.389 -12.089 22.453 1.00 51.50 77 LYS A C 1
ATOM 610 O O . LYS A 1 77 ? -28.442 -11.658 22.903 1.00 51.50 77 LYS A O 1
ATOM 615 N N . ALA A 1 78 ? -26.756 -11.408 21.500 1.00 54.84 78 ALA A N 1
ATOM 616 C CA . ALA A 1 78 ? -26.939 -9.952 21.493 1.00 54.84 78 ALA A CA 1
ATOM 617 C C . ALA A 1 78 ? -28.161 -9.391 20.743 1.00 54.84 78 ALA A C 1
ATOM 619 O O . ALA A 1 78 ? -28.631 -8.331 21.142 1.00 54.84 78 ALA A O 1
ATOM 620 N N . LYS A 1 79 ? -28.661 -10.010 19.661 1.00 55.41 79 LYS A N 1
ATOM 621 C CA . LYS A 1 79 ? -29.661 -9.326 18.805 1.00 55.41 79 LYS A CA 1
ATOM 622 C C . LYS A 1 79 ? -31.002 -10.040 18.662 1.00 55.41 79 LYS A C 1
ATOM 624 O O . LYS A 1 79 ? -32.028 -9.380 18.755 1.00 55.41 79 LYS A O 1
ATOM 629 N N . GLY A 1 80 ? -31.007 -11.362 18.482 1.00 53.97 80 GLY A N 1
ATOM 630 C CA . GLY A 1 80 ? -32.252 -12.141 18.425 1.00 53.97 80 GLY A CA 1
ATOM 631 C C . GLY A 1 80 ? -32.952 -12.215 19.783 1.00 53.97 80 GLY A C 1
ATOM 632 O O . GLY A 1 80 ? -34.127 -11.884 19.882 1.00 53.97 80 GLY A O 1
ATOM 633 N N . ALA A 1 81 ? -32.203 -12.553 20.839 1.00 57.97 81 ALA A N 1
ATOM 634 C CA . ALA A 1 81 ? -32.743 -12.642 22.196 1.00 57.97 81 ALA A CA 1
ATOM 635 C C . ALA A 1 81 ? -33.254 -11.289 22.716 1.00 57.97 81 ALA A C 1
ATOM 637 O O . ALA A 1 81 ? -34.344 -11.235 23.270 1.00 57.97 81 ALA A O 1
ATOM 638 N N . LYS A 1 82 ? -32.531 -10.185 22.462 1.00 61.12 82 LYS A N 1
ATOM 639 C CA . LYS A 1 82 ? -33.010 -8.838 22.823 1.00 61.12 82 LYS A CA 1
ATOM 640 C C . LYS A 1 82 ? -34.323 -8.480 22.124 1.00 61.12 82 LYS A C 1
ATOM 642 O O . LYS A 1 82 ? -35.242 -8.018 22.780 1.00 61.12 82 LYS A O 1
ATOM 647 N N . ARG A 1 83 ? -34.442 -8.767 20.822 1.00 63.06 83 ARG A N 1
ATOM 648 C CA . ARG A 1 83 ? -35.660 -8.463 20.056 1.00 63.06 83 ARG A CA 1
ATOM 649 C C . ARG A 1 83 ? -36.865 -9.311 20.484 1.00 63.06 83 ARG A C 1
ATOM 651 O O . ARG A 1 83 ? -37.989 -8.833 20.411 1.00 63.06 83 ARG A O 1
ATOM 658 N N . ASN A 1 84 ? -36.646 -10.555 20.919 1.00 60.91 84 ASN A N 1
ATOM 659 C CA . ASN A 1 84 ? -37.718 -11.372 21.502 1.00 60.91 84 ASN A CA 1
ATOM 660 C C . ASN A 1 84 ? -38.086 -10.918 22.920 1.00 60.91 84 ASN A C 1
ATOM 662 O O . ASN A 1 84 ? -39.267 -10.896 23.237 1.00 60.91 84 ASN A O 1
ATOM 666 N N . ALA A 1 85 ? -37.117 -10.504 23.740 1.00 61.91 85 ALA A N 1
ATOM 667 C CA . ALA A 1 85 ? -37.395 -9.940 25.062 1.00 61.91 85 ALA A CA 1
ATOM 668 C C . ALA A 1 85 ? -38.180 -8.617 24.979 1.00 61.91 85 ALA A C 1
ATOM 670 O O . ALA A 1 85 ? -39.045 -8.369 25.807 1.00 61.91 85 ALA A O 1
ATOM 671 N N . GLU A 1 86 ? -37.924 -7.791 23.959 1.00 65.56 86 GLU A N 1
ATOM 672 C CA . GLU A 1 86 ? -38.710 -6.578 23.682 1.00 65.56 86 GLU A CA 1
ATOM 673 C C . GLU A 1 86 ? -40.145 -6.881 23.235 1.00 65.56 86 GLU A C 1
ATOM 675 O O . GLU A 1 86 ? -41.028 -6.080 23.499 1.00 65.56 86 GLU A O 1
ATOM 680 N N . LYS A 1 87 ? -40.395 -8.023 22.579 1.00 63.34 87 LYS A N 1
ATOM 681 C CA . LYS A 1 87 ? -41.746 -8.434 22.155 1.00 63.34 87 LYS A CA 1
ATOM 682 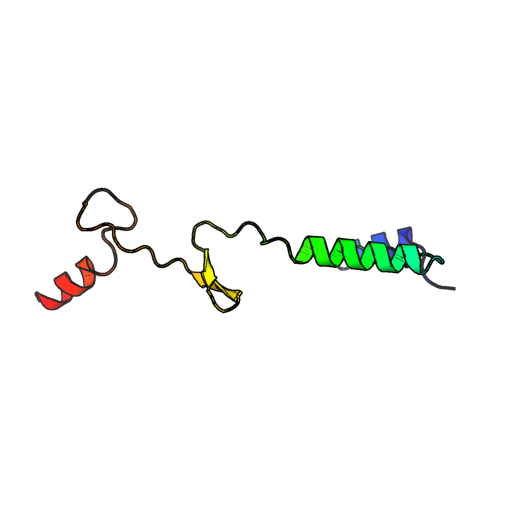C C . LYS A 1 87 ? -42.600 -9.042 23.272 1.00 63.34 87 LYS A C 1
ATOM 684 O O . LYS A 1 87 ? -43.791 -9.223 23.056 1.00 63.34 87 LYS A O 1
ATOM 689 N N . GLN A 1 88 ? -41.995 -9.440 24.390 1.00 60.16 88 GLN A N 1
ATOM 690 C CA . GLN A 1 88 ? -42.704 -10.039 25.530 1.00 60.16 88 GLN A CA 1
ATOM 691 C C . GLN A 1 88 ? -43.053 -9.026 26.632 1.00 60.16 88 GLN A C 1
ATOM 693 O O . GLN A 1 88 ? -43.571 -9.428 27.671 1.00 60.16 88 GLN A O 1
ATOM 698 N N . LYS A 1 89 ? -42.763 -7.740 26.424 1.00 51.75 89 LYS A N 1
ATOM 699 C CA . LYS A 1 89 ? -43.342 -6.647 27.209 1.00 51.75 89 LYS A CA 1
ATOM 700 C C . LYS A 1 89 ? -44.525 -6.069 26.454 1.00 51.75 89 LYS A C 1
ATOM 702 O O . LYS A 1 89 ? -45.483 -5.672 27.143 1.00 51.75 89 LYS A O 1
#

pLDDT: mean 78.51, std 15.87, range [45.81, 96.19]

Secondary structure (DSSP, 8-state):
-PPPHHHHHHHHHHTTPPP-PPPPS-HHHHHHHHHHHHHHHHS-----TTEEE-TTS-EEE------TT-SS-TTTSSSHHHHHHHHT-

Foldseek 3Di:
DDDDLVRQVVVCVVVVHDRDGDDDPDPVVNVVVVVVVVVVVPPPDPDDPQWDQDPVRDIDGDDDDQPPPPPPDPNNPDDPVVVVVVVVD